Protein AF-A0A936TED1-F1 (afdb_monomer_lite)

Secondary structure (DSSP, 8-state):
-PBPHHHHHHHHHHHHHHHS-HHHHHHHHHTS-B--------HHHHHHHHHHHHHHHHHHHHHHHHHHHHHHHHHHHHHHHHHHHHHHHHHHHHHHHHHHHHHHHHHHHHHHHHHHHHHHHHHHHHHHHHHHHHHHHH--

Radius of gyration: 54.77 Å; chains: 1; bounding box: 85×40×152 Å

pLDDT: mean 89.06, std 13.61, range [49.97, 98.75]

Foldseek 3Di:
DADEPVVLVVQLVVVCVVVVDSPVSVVVNVVRDHDPPPPPCDPVNVVVVVVVVVVVVVVVVVVVVVVVVVVVVVVVVVVVVVVVVVVVVVVVVVVVVVVVVVVVVVVVVVVVVVVVVVVVVVVVVVVVVVVVVVVVVVVD

Organism: NCBI:txid2954438

Structure (mmCIF, N/CA/C/O backbone):
data_AF-A0A936TED1-F1
#
_entry.id   AF-A0A936TED1-F1
#
loop_
_atom_site.group_PDB
_atom_site.id
_atom_site.type_symbol
_atom_site.label_atom_id
_atom_site.label_alt_id
_atom_site.label_comp_id
_atom_site.label_asym_id
_atom_site.label_entity_id
_atom_site.label_seq_id
_atom_site.pdbx_PDB_ins_code
_atom_site.Cartn_x
_atom_site.Cartn_y
_atom_site.Cartn_z
_atom_site.occupancy
_atom_site.B_iso_or_equiv
_atom_site.auth_seq_id
_atom_site.auth_comp_id
_atom_site.auth_asym_id
_atom_site.auth_atom_id
_atom_site.pdbx_PDB_model_num
ATOM 1 N N . MET A 1 1 ? -16.518 -25.103 58.926 1.00 52.44 1 MET A N 1
ATOM 2 C CA . MET A 1 1 ? -17.925 -24.648 58.956 1.00 52.44 1 MET A CA 1
ATOM 3 C C . MET A 1 1 ? -18.038 -23.648 60.088 1.00 52.44 1 MET A C 1
ATOM 5 O O . MET A 1 1 ? -17.722 -24.013 61.207 1.00 52.44 1 MET A O 1
ATOM 9 N N . ALA A 1 2 ? -18.366 -22.397 59.789 1.00 54.69 2 ALA A N 1
ATOM 10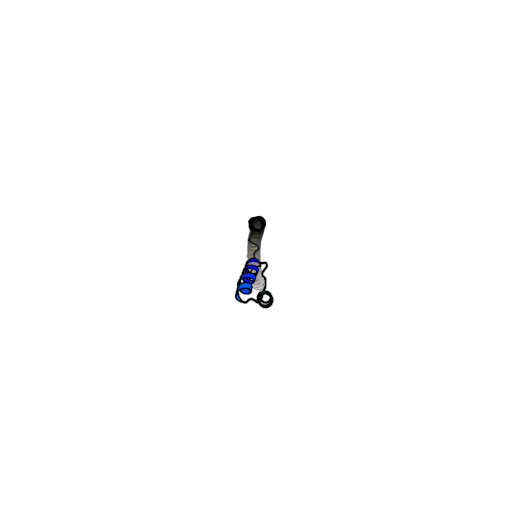 C CA . ALA A 1 2 ? -18.539 -21.346 60.790 1.00 54.69 2 ALA A CA 1
ATOM 11 C C . ALA A 1 2 ? -20.046 -21.143 61.014 1.00 54.69 2 ALA A C 1
ATOM 13 O O . ALA A 1 2 ? -20.802 -21.160 60.043 1.00 54.69 2 ALA A O 1
ATOM 14 N N . LEU A 1 3 ? -20.477 -21.026 62.269 1.00 61.19 3 LEU A N 1
ATOM 15 C CA . LEU A 1 3 ? -21.888 -20.892 62.653 1.00 61.19 3 LEU A CA 1
ATOM 16 C C . LEU A 1 3 ? -22.232 -19.408 62.828 1.00 61.19 3 LEU A C 1
ATOM 18 O O . LEU A 1 3 ? -21.427 -18.666 63.391 1.00 61.19 3 LEU A O 1
ATOM 22 N N . SER A 1 4 ? -23.411 -18.977 62.366 1.00 70.06 4 SER A N 1
ATOM 23 C CA . SER A 1 4 ? -23.873 -17.600 62.596 1.00 70.06 4 SER A CA 1
ATOM 24 C C . SER A 1 4 ? -24.300 -17.390 64.051 1.00 70.06 4 SER A C 1
ATOM 26 O O . SER A 1 4 ? -24.646 -18.348 64.744 1.00 70.06 4 SER A O 1
ATOM 28 N N . GLU A 1 5 ? -24.300 -16.143 64.526 1.00 70.56 5 GLU A N 1
ATOM 29 C CA . GLU A 1 5 ? -24.483 -15.816 65.951 1.00 70.56 5 GLU A CA 1
ATOM 30 C C . GLU A 1 5 ? -25.816 -16.316 66.530 1.00 70.56 5 GLU A C 1
ATOM 32 O O . GLU A 1 5 ? -25.882 -16.794 67.660 1.00 70.56 5 GLU A O 1
ATOM 37 N N . LYS A 1 6 ? -26.876 -16.330 65.714 1.00 74.38 6 LYS A N 1
ATOM 38 C CA . LYS A 1 6 ? -28.176 -16.910 66.080 1.00 74.38 6 LYS A CA 1
ATOM 39 C C . LYS A 1 6 ? -28.108 -18.427 66.280 1.00 74.38 6 LYS A C 1
ATOM 41 O O . LYS A 1 6 ? -28.739 -18.971 67.186 1.00 74.38 6 LYS A O 1
ATOM 46 N N . HIS A 1 7 ? -27.363 -19.125 65.427 1.00 76.38 7 HIS A N 1
ATOM 47 C CA . HIS A 1 7 ? -27.166 -20.564 65.575 1.00 76.38 7 HIS A CA 1
ATOM 48 C C . HIS A 1 7 ? -26.252 -20.864 66.764 1.00 76.38 7 HIS A C 1
ATOM 50 O O . HIS A 1 7 ? -26.513 -21.816 67.492 1.00 76.38 7 HIS A O 1
ATOM 56 N N . ARG A 1 8 ? -25.243 -20.021 67.014 1.00 79.44 8 ARG A N 1
ATOM 57 C CA . ARG A 1 8 ? -24.368 -20.117 68.190 1.00 79.44 8 ARG A CA 1
ATOM 58 C C . ARG A 1 8 ? -25.146 -19.941 69.491 1.00 79.44 8 ARG A C 1
ATOM 60 O O . ARG A 1 8 ? -24.997 -20.773 70.376 1.00 79.44 8 ARG A O 1
ATOM 67 N N . SER A 1 9 ? -26.022 -18.940 69.590 1.00 80.50 9 SER A N 1
ATOM 68 C CA . SER A 1 9 ? -26.835 -18.718 70.795 1.00 80.50 9 SER A CA 1
ATOM 69 C C . SER A 1 9 ? -27.860 -19.830 71.028 1.00 80.50 9 SER A C 1
ATOM 71 O O . SER A 1 9 ? -28.064 -20.264 72.160 1.00 80.50 9 SER A O 1
ATOM 73 N N . THR A 1 10 ? -28.455 -20.357 69.955 1.00 84.75 10 THR A N 1
ATOM 74 C CA . THR A 1 10 ? -29.373 -21.504 70.043 1.00 84.75 10 THR A CA 1
ATOM 75 C C . THR A 1 10 ? -28.639 -22.761 70.517 1.00 84.75 10 THR A C 1
ATOM 77 O O . THR A 1 10 ? -29.128 -23.461 71.401 1.00 84.75 10 THR A O 1
ATOM 80 N N . LEU A 1 11 ? -27.447 -23.021 69.973 1.00 82.12 11 LEU A N 1
ATOM 81 C CA . LEU A 1 11 ? -26.609 -24.147 70.377 1.00 82.12 11 LEU A CA 1
ATOM 82 C C . LEU A 1 11 ? -26.086 -23.992 71.804 1.00 82.12 11 LEU A C 1
ATOM 84 O O . LEU A 1 11 ? -26.065 -24.981 72.523 1.00 82.12 11 LEU A O 1
ATOM 88 N N . TYR A 1 12 ? -25.728 -22.781 72.237 1.00 83.12 12 TYR A N 1
ATOM 89 C CA . TYR A 1 12 ? -25.282 -22.509 73.606 1.00 83.12 12 TYR A CA 1
ATOM 90 C C . TYR A 1 12 ? -26.351 -22.882 74.634 1.00 83.12 12 TYR A C 1
ATOM 92 O O . TYR A 1 12 ? -26.062 -23.598 75.586 1.00 83.12 12 TYR A O 1
ATOM 100 N N . ASN A 1 13 ? -27.601 -22.477 74.395 1.00 86.31 13 ASN A N 1
ATOM 101 C CA . ASN A 1 13 ? -28.706 -22.780 75.304 1.00 86.31 13 ASN A CA 1
ATOM 102 C C . ASN A 1 13 ? -29.065 -24.274 75.290 1.00 86.31 13 ASN A C 1
ATOM 104 O O . ASN A 1 13 ? -29.189 -24.886 76.342 1.00 86.31 13 ASN A O 1
ATOM 108 N N . GLN A 1 14 ? -29.171 -24.896 74.110 1.00 85.69 14 GLN A N 1
ATOM 109 C CA . GLN A 1 14 ? -29.535 -26.316 74.005 1.00 85.69 14 GLN A CA 1
ATOM 110 C C . GLN A 1 14 ? -28.444 -27.261 74.526 1.00 85.69 14 GLN A C 1
ATOM 112 O O . GLN A 1 14 ? -28.747 -28.253 75.191 1.00 85.69 14 GLN A O 1
ATOM 117 N N . LEU A 1 15 ? -27.173 -26.987 74.220 1.00 82.69 15 LEU A N 1
ATOM 118 C CA . LEU A 1 15 ? -26.055 -27.781 74.733 1.00 82.69 15 LEU A CA 1
ATOM 119 C C . LEU A 1 15 ? -25.819 -27.503 76.217 1.00 82.69 15 LEU A C 1
ATOM 121 O O . LEU A 1 15 ? -25.546 -28.437 76.960 1.00 82.69 15 LEU A O 1
ATOM 125 N N . GLY A 1 16 ? -25.984 -26.261 76.672 1.00 84.75 16 GLY A N 1
ATOM 126 C CA . GLY A 1 16 ? -25.900 -25.916 78.090 1.00 84.75 16 GLY A CA 1
ATOM 127 C C . GLY A 1 16 ? -26.967 -26.621 78.930 1.00 84.75 16 GLY A C 1
ATOM 128 O O . GLY A 1 16 ? -26.637 -27.214 79.953 1.00 84.75 16 GLY A O 1
ATOM 129 N N . ASP A 1 17 ? -28.216 -26.667 78.455 1.00 87.00 17 ASP A N 1
ATOM 130 C CA . ASP A 1 17 ? -29.311 -27.382 79.129 1.00 87.00 17 ASP A CA 1
ATOM 131 C C . ASP A 1 17 ? -29.111 -28.904 79.172 1.00 87.00 17 ASP A C 1
ATOM 133 O O . ASP A 1 17 ? -29.566 -29.569 80.102 1.00 87.00 17 ASP A O 1
ATOM 137 N N . THR A 1 18 ? -28.439 -29.479 78.171 1.00 84.44 18 THR A N 1
ATOM 138 C CA . THR A 1 18 ? -28.221 -30.933 78.084 1.00 84.44 18 THR A CA 1
ATOM 139 C C . THR A 1 18 ? -26.956 -31.399 78.802 1.00 84.44 18 THR A C 1
ATOM 141 O O . THR A 1 18 ? -26.955 -32.480 79.387 1.00 84.44 18 THR A O 1
ATOM 144 N N . VAL A 1 19 ? -25.885 -30.605 78.764 1.00 82.06 19 VAL A N 1
ATOM 145 C CA . VAL A 1 19 ? -24.586 -30.918 79.382 1.00 82.06 19 VAL A CA 1
ATOM 146 C C . VAL A 1 19 ? -24.529 -30.432 80.836 1.00 82.06 19 VAL A C 1
ATOM 148 O O . VAL A 1 19 ? -23.781 -30.989 81.634 1.00 82.06 19 VAL A O 1
ATOM 151 N N . GLY A 1 20 ? -25.334 -29.428 81.204 1.00 81.12 20 GLY A N 1
ATOM 152 C CA . GLY A 1 20 ? -25.368 -28.829 82.544 1.00 81.12 20 GLY A CA 1
ATOM 153 C C . GLY A 1 20 ? -24.174 -27.921 82.857 1.00 81.12 20 GLY A C 1
ATOM 154 O O . GLY A 1 20 ? -24.121 -27.339 83.938 1.00 81.12 20 GLY A O 1
ATOM 155 N N . ASP A 1 21 ? -23.236 -27.786 81.916 1.00 84.38 21 ASP A N 1
ATOM 156 C CA . ASP A 1 21 ? -22.018 -26.990 82.037 1.00 84.38 21 ASP A CA 1
ATOM 157 C C . ASP A 1 21 ? -21.941 -25.970 80.894 1.00 84.38 21 ASP A C 1
ATOM 159 O O . ASP A 1 21 ? -21.477 -26.234 79.781 1.00 84.38 21 ASP A O 1
ATOM 163 N N . TYR A 1 22 ? -22.448 -24.780 81.189 1.00 81.00 22 TYR A N 1
ATOM 164 C CA . TYR A 1 22 ? -22.492 -23.653 80.267 1.00 81.00 22 TYR A CA 1
ATOM 165 C C . TYR A 1 22 ? -21.109 -23.053 79.979 1.00 81.00 22 TYR A C 1
ATOM 167 O O . TYR A 1 22 ? -20.930 -22.397 78.950 1.00 81.00 22 TYR A O 1
ATOM 175 N N . GLU A 1 23 ? -20.133 -23.268 80.860 1.00 80.56 23 GLU A N 1
ATOM 176 C CA . GLU A 1 23 ? -18.776 -22.744 80.713 1.00 80.56 23 GLU A CA 1
ATOM 177 C C . GLU A 1 23 ? -18.007 -23.578 79.683 1.00 80.56 23 GLU A C 1
ATOM 179 O O . GLU A 1 23 ? -17.497 -23.034 78.700 1.00 80.56 23 GLU A O 1
ATOM 184 N N . ALA A 1 24 ? -18.078 -24.909 79.798 1.00 79.81 24 ALA A N 1
ATOM 185 C CA . ALA A 1 24 ? -17.509 -25.830 78.815 1.00 79.81 24 ALA A CA 1
ATOM 186 C C . ALA A 1 24 ? -18.140 -25.667 77.418 1.00 79.81 24 ALA A C 1
ATOM 188 O O . ALA A 1 24 ? -17.444 -25.678 76.399 1.00 79.81 24 ALA A O 1
ATOM 189 N N . VAL A 1 25 ? -19.461 -25.466 77.344 1.00 82.50 25 VAL A N 1
ATOM 190 C CA . VAL A 1 25 ? -20.159 -25.196 76.074 1.00 82.50 25 VAL A CA 1
ATOM 191 C C . VAL A 1 25 ? -19.723 -23.851 75.481 1.00 82.50 25 VAL A C 1
ATOM 193 O O . VAL A 1 25 ? -19.556 -23.742 74.264 1.00 82.50 25 VAL A O 1
ATOM 196 N N . GLY A 1 26 ? -19.475 -22.843 76.319 1.00 78.38 26 GLY A N 1
ATOM 197 C CA . GLY A 1 26 ? -18.939 -21.547 75.901 1.00 78.38 26 GLY A CA 1
ATOM 198 C C . GLY A 1 26 ? -17.551 -21.655 75.269 1.00 78.38 26 GLY A C 1
ATOM 199 O O . GLY A 1 26 ? -17.328 -21.104 74.189 1.00 78.38 26 GLY A O 1
ATOM 200 N N . GLU A 1 27 ? -16.643 -22.419 75.877 1.00 78.69 27 GLU A N 1
ATOM 201 C CA . GLU A 1 27 ? -15.303 -22.667 75.330 1.00 78.69 27 GLU A CA 1
ATOM 202 C C . GLU A 1 27 ? -15.343 -23.467 74.019 1.00 78.69 27 GLU A C 1
ATOM 204 O O . GLU A 1 27 ? -14.663 -23.123 73.046 1.00 78.69 27 GLU A O 1
ATOM 209 N N . LEU A 1 28 ? -16.192 -24.497 73.945 1.00 76.31 28 LEU A N 1
ATOM 210 C CA . LEU A 1 28 ? -16.373 -25.294 72.729 1.00 76.31 28 LEU A CA 1
ATOM 211 C C . LEU A 1 28 ? -16.931 -24.459 71.575 1.00 76.31 28 LEU A C 1
ATOM 213 O O . LEU A 1 28 ? -16.462 -24.582 70.442 1.00 76.31 28 LEU A O 1
ATOM 217 N N . LEU A 1 29 ? -17.896 -23.578 71.847 1.00 75.44 29 LEU A N 1
ATOM 218 C CA . LEU A 1 29 ? -18.427 -22.670 70.836 1.00 75.44 29 LEU A CA 1
ATOM 219 C C . LEU A 1 29 ? -17.432 -21.562 70.484 1.00 75.44 29 LEU A C 1
ATOM 221 O O . LEU A 1 29 ? -17.392 -21.148 69.328 1.00 75.44 29 LEU A O 1
ATOM 225 N N . SER A 1 30 ? -16.605 -21.088 71.417 1.00 75.94 30 SER A N 1
ATOM 226 C CA . SER A 1 30 ? -15.519 -20.134 71.137 1.00 75.94 30 SER A CA 1
ATOM 227 C C . SER A 1 30 ? -14.519 -20.688 70.110 1.00 75.94 30 SER A C 1
ATOM 229 O O . SER A 1 30 ? -14.101 -19.978 69.197 1.00 75.94 30 SER A O 1
ATOM 231 N N . ASN A 1 31 ? -14.236 -21.995 70.169 1.00 74.12 31 ASN A N 1
ATOM 232 C CA . ASN A 1 31 ? -13.393 -22.688 69.187 1.00 74.12 31 ASN A CA 1
ATOM 233 C C . ASN A 1 31 ? -14.039 -22.848 67.798 1.00 74.12 31 ASN A C 1
ATOM 235 O O . ASN A 1 31 ? -13.346 -23.149 66.822 1.00 74.12 31 ASN A O 1
ATOM 239 N N . ILE A 1 32 ? -15.351 -22.636 67.667 1.00 72.31 32 ILE A N 1
ATOM 240 C CA . ILE A 1 32 ? -16.014 -22.576 66.363 1.00 72.31 32 ILE A CA 1
ATOM 241 C C . ILE A 1 32 ? -15.944 -21.132 65.868 1.00 72.31 32 ILE A C 1
ATOM 243 O O . ILE A 1 32 ? -16.588 -20.257 66.436 1.00 72.31 32 ILE A O 1
ATOM 247 N N . ALA A 1 33 ? -15.207 -20.884 64.782 1.00 60.47 33 ALA A N 1
ATOM 248 C CA . ALA A 1 33 ? -15.114 -19.558 64.170 1.00 60.47 33 ALA A CA 1
ATOM 249 C C . ALA A 1 33 ? -16.512 -18.948 63.934 1.00 60.47 33 ALA A C 1
ATOM 251 O O . ALA A 1 33 ? -17.366 -19.568 63.289 1.00 60.47 33 ALA A O 1
ATOM 252 N N . SER A 1 34 ? -16.750 -17.738 64.438 1.00 57.19 34 SER A N 1
ATOM 253 C CA . SER A 1 34 ? -17.913 -16.920 64.095 1.00 57.19 34 SER A CA 1
ATOM 254 C C . SER A 1 34 ? -17.684 -16.310 62.708 1.00 57.19 34 SER A C 1
ATOM 256 O O . SER A 1 34 ? -16.762 -15.525 62.501 1.00 57.19 34 SER A O 1
ATOM 258 N N . ARG A 1 35 ? -18.496 -16.696 61.712 1.00 55.06 35 ARG A N 1
ATOM 259 C CA . ARG A 1 35 ? -18.587 -15.941 60.451 1.00 55.06 35 ARG A CA 1
ATOM 260 C C . ARG A 1 35 ? -19.720 -14.946 60.602 1.00 55.06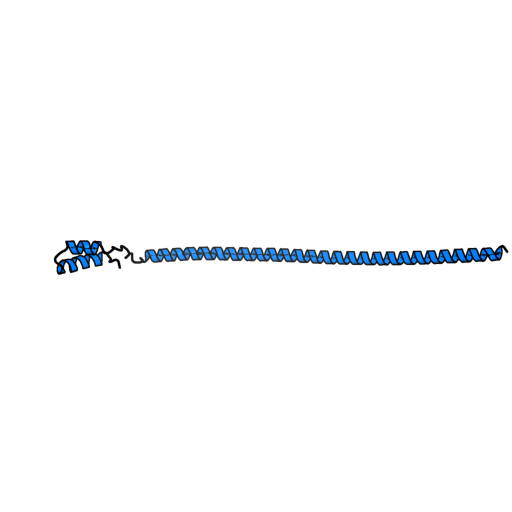 35 ARG A C 1
ATOM 262 O O . ARG A 1 35 ? -20.884 -15.330 60.573 1.00 55.06 35 ARG A O 1
ATOM 269 N N . GLU A 1 36 ? -19.367 -13.675 60.660 1.00 52.91 36 GLU A N 1
ATOM 270 C CA . GLU A 1 36 ? -20.268 -12.540 60.452 1.00 52.91 36 GLU A CA 1
ATOM 271 C C . GLU A 1 36 ? -20.533 -12.352 58.940 1.00 52.91 36 GLU A C 1
ATOM 273 O O . GLU A 1 36 ? -20.360 -11.285 58.374 1.00 52.91 36 GLU A O 1
ATOM 278 N N . LEU A 1 37 ? -20.847 -13.443 58.230 1.00 49.97 37 LEU A N 1
ATOM 279 C CA . LEU A 1 37 ? -21.017 -13.464 56.768 1.00 49.97 37 LEU A CA 1
ATOM 280 C C . LEU A 1 37 ? -22.412 -13.973 56.383 1.00 49.97 37 LEU A C 1
ATOM 282 O O . LEU A 1 37 ? -22.557 -14.758 55.452 1.00 49.97 37 LEU A O 1
ATOM 286 N N . ASP A 1 38 ? -23.415 -13.501 57.119 1.00 50.00 38 ASP A N 1
ATOM 287 C CA . ASP A 1 38 ? -24.807 -13.409 56.673 1.00 50.00 38 ASP A CA 1
ATOM 288 C C . ASP A 1 38 ? -25.113 -11.927 56.412 1.00 50.00 38 ASP A C 1
ATOM 290 O O . ASP A 1 38 ? -26.033 -11.355 56.990 1.00 50.00 38 ASP A O 1
ATOM 294 N N . GLU A 1 39 ? -24.321 -11.263 55.568 1.00 54.53 39 GLU A N 1
ATOM 295 C CA . GLU A 1 39 ? -24.843 -10.075 54.901 1.00 54.53 39 GLU A CA 1
ATOM 296 C C . GLU A 1 39 ? -25.716 -10.614 53.759 1.00 54.53 39 GLU A C 1
ATOM 298 O O . GLU A 1 39 ? -25.173 -11.119 52.768 1.00 54.53 39 GLU A O 1
ATOM 303 N N . PRO A 1 40 ? -27.061 -10.635 53.890 1.00 55.62 40 PRO A N 1
ATOM 304 C CA . PRO A 1 40 ? -27.892 -10.960 52.745 1.00 55.62 40 PRO A CA 1
ATOM 305 C C . PRO A 1 40 ? -27.500 -9.977 51.649 1.00 55.62 40 PRO A C 1
ATOM 307 O O . PRO A 1 40 ? -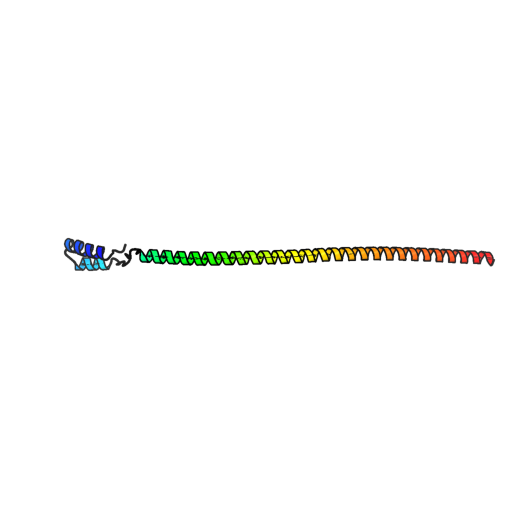27.357 -8.788 51.934 1.00 55.62 40 PRO A O 1
ATOM 310 N N . ALA A 1 41 ? -27.318 -10.450 50.414 1.00 60.06 41 ALA A N 1
ATOM 311 C CA . ALA A 1 41 ? -27.204 -9.552 49.274 1.00 60.06 41 ALA A CA 1
ATOM 312 C C . ALA A 1 41 ? -28.472 -8.690 49.261 1.00 60.06 41 ALA A C 1
ATOM 314 O O . ALA A 1 41 ? -29.542 -9.119 48.823 1.00 60.06 41 ALA A O 1
ATOM 315 N N . THR A 1 42 ? -28.377 -7.505 49.856 1.00 79.38 42 THR A N 1
ATOM 316 C CA . THR A 1 42 ? -29.495 -6.596 50.007 1.00 79.38 42 THR A CA 1
ATOM 317 C C . THR A 1 42 ? -29.887 -6.147 48.615 1.00 79.38 42 THR A C 1
ATOM 319 O O . THR A 1 42 ? -29.064 -6.071 47.697 1.00 79.38 42 THR A O 1
ATOM 322 N N . ARG A 1 43 ? -31.172 -5.842 48.438 1.00 84.62 43 ARG A N 1
ATOM 323 C CA . ARG A 1 43 ? -31.669 -5.286 47.176 1.00 84.62 43 ARG A CA 1
ATOM 324 C C . ARG A 1 43 ? -30.815 -4.094 46.724 1.00 84.62 43 ARG A C 1
ATOM 326 O O . ARG A 1 43 ? -30.564 -3.958 45.531 1.00 84.62 43 ARG A O 1
ATOM 333 N N . ASP A 1 44 ? -30.322 -3.310 47.680 1.00 85.19 44 ASP A N 1
ATOM 334 C CA . ASP A 1 44 ? -29.453 -2.155 47.459 1.00 85.19 44 ASP A CA 1
ATOM 335 C C . ASP A 1 44 ? -28.055 -2.550 46.966 1.00 85.19 44 ASP A C 1
ATOM 337 O O . ASP A 1 44 ? -27.561 -1.952 46.013 1.00 85.19 44 ASP A O 1
ATOM 341 N N . PHE A 1 45 ? -27.444 -3.602 47.526 1.00 86.06 45 PHE A N 1
ATOM 342 C CA . PHE A 1 45 ? -26.160 -4.122 47.045 1.00 86.06 45 PHE A CA 1
ATOM 343 C C . PHE A 1 45 ? -26.262 -4.625 45.600 1.00 86.06 45 PHE A C 1
ATOM 345 O O . PHE A 1 45 ? -25.445 -4.270 44.750 1.00 86.06 45 PHE A O 1
ATOM 352 N N . VAL A 1 46 ? -27.297 -5.412 45.292 1.00 89.56 46 VAL A N 1
ATOM 353 C CA . VAL A 1 46 ? -27.521 -5.914 43.928 1.00 89.56 46 VAL A CA 1
ATOM 354 C C . VAL A 1 46 ? -27.820 -4.757 42.971 1.00 89.56 46 VAL A C 1
ATOM 356 O O . VAL A 1 46 ? -27.304 -4.739 41.856 1.00 89.56 46 VAL A O 1
ATOM 359 N N . ALA A 1 47 ? -28.600 -3.758 43.397 1.00 90.69 47 ALA A N 1
ATOM 360 C CA . ALA A 1 47 ? -28.859 -2.560 42.602 1.00 90.69 47 ALA A CA 1
ATOM 361 C C . ALA A 1 47 ? -27.573 -1.769 42.311 1.00 90.69 47 ALA A C 1
ATOM 363 O O . ALA A 1 47 ? -27.370 -1.357 41.168 1.00 90.69 47 ALA A O 1
ATOM 364 N N . ALA A 1 48 ? -26.687 -1.613 43.299 1.00 91.25 48 ALA A N 1
ATOM 365 C CA . ALA A 1 48 ? -25.393 -0.958 43.129 1.00 91.25 48 ALA A CA 1
ATOM 366 C C . ALA A 1 48 ? -24.491 -1.720 42.143 1.00 91.25 48 ALA A C 1
ATOM 368 O O . ALA A 1 48 ? -23.933 -1.113 41.231 1.00 91.25 48 ALA A O 1
ATOM 369 N N . GLN A 1 49 ? -24.414 -3.051 42.252 1.00 93.75 49 GLN A N 1
ATOM 370 C CA . GLN A 1 49 ? -23.658 -3.889 41.310 1.00 93.75 49 GLN A CA 1
ATOM 371 C C . GLN A 1 49 ? -24.208 -3.785 39.879 1.00 93.75 49 GLN A C 1
ATOM 373 O O . GLN A 1 49 ? -23.450 -3.610 38.927 1.00 93.75 49 GLN A O 1
ATOM 378 N N . VAL A 1 50 ? -25.534 -3.818 39.707 1.00 95.44 50 VAL A N 1
ATOM 379 C CA . VAL A 1 50 ? -26.177 -3.655 38.391 1.00 95.44 50 VAL A CA 1
ATOM 380 C C . VAL A 1 50 ? -25.916 -2.265 37.802 1.00 95.44 50 VAL A C 1
ATOM 382 O O . VAL A 1 50 ? -25.706 -2.145 36.593 1.00 95.44 50 VAL A O 1
ATOM 385 N N . GLN A 1 51 ? -25.908 -1.212 38.625 1.00 95.75 51 GLN A N 1
ATOM 386 C CA . GLN A 1 51 ? -25.524 0.133 38.185 1.00 95.75 51 GLN A CA 1
ATOM 387 C C . GLN A 1 51 ? -24.048 0.208 37.779 1.00 95.75 51 GLN A C 1
ATOM 389 O O . GLN A 1 51 ? -23.741 0.807 36.746 1.00 95.75 51 GLN A O 1
ATOM 394 N N . GLY A 1 52 ? -23.154 -0.442 38.530 1.00 97.50 52 GLY A N 1
ATOM 395 C CA . GLY A 1 52 ? -21.741 -0.570 38.172 1.00 97.50 52 GLY A CA 1
ATOM 396 C C . GLY A 1 52 ? -21.567 -1.220 36.800 1.00 97.50 52 GLY A C 1
ATOM 397 O O . GLY A 1 52 ? -21.001 -0.611 35.895 1.00 97.50 52 GLY A O 1
ATOM 398 N N . VAL A 1 53 ? -22.184 -2.388 36.592 1.00 97.75 53 VAL A N 1
ATOM 399 C CA . VAL A 1 53 ? -22.152 -3.101 35.303 1.00 97.75 53 VAL A CA 1
ATOM 400 C C . VAL A 1 53 ? -22.745 -2.260 34.169 1.00 97.75 53 VAL A C 1
ATOM 402 O O . VAL A 1 53 ? -22.195 -2.238 33.070 1.00 97.75 53 VAL A O 1
ATOM 405 N N . ARG A 1 54 ? -23.845 -1.528 34.397 1.00 98.06 54 ARG A N 1
ATOM 406 C CA . ARG A 1 54 ? -24.396 -0.608 33.382 1.00 98.06 54 ARG A CA 1
ATOM 407 C C . ARG A 1 54 ? -23.397 0.472 32.984 1.00 98.06 54 ARG A C 1
ATOM 409 O O . ARG A 1 54 ? -23.239 0.726 31.794 1.00 98.06 54 ARG A O 1
ATOM 416 N N . THR A 1 55 ? -22.720 1.061 33.961 1.00 97.94 55 THR A N 1
ATOM 417 C CA . THR A 1 55 ? -21.726 2.115 33.731 1.00 97.94 55 THR A CA 1
ATOM 418 C C . THR A 1 55 ? -20.530 1.576 32.942 1.00 97.94 55 THR A C 1
ATOM 420 O O . THR A 1 55 ? -20.074 2.204 31.987 1.00 97.94 55 THR A O 1
ATOM 423 N N . GLU A 1 56 ? -20.057 0.371 33.271 1.00 98.44 56 GLU A N 1
ATOM 424 C CA . GLU A 1 56 ? -19.008 -0.314 32.505 1.00 98.44 56 GLU A CA 1
ATOM 425 C C . GLU A 1 56 ? -19.451 -0.621 31.069 1.00 98.44 56 GLU A C 1
ATOM 427 O O . GLU A 1 56 ? -18.696 -0.377 30.129 1.00 98.44 56 GLU A O 1
ATOM 432 N N . ILE A 1 57 ? -20.689 -1.088 30.868 1.00 98.25 57 ILE A N 1
ATOM 433 C CA . ILE A 1 57 ? -21.250 -1.334 29.531 1.00 98.25 57 ILE A CA 1
ATOM 434 C C . ILE A 1 57 ? -21.313 -0.040 28.710 1.00 98.25 57 ILE A C 1
ATOM 436 O O . ILE A 1 57 ? -20.986 -0.056 27.523 1.00 98.25 57 ILE A O 1
ATOM 440 N N . GLU A 1 58 ? -21.725 1.079 29.304 1.00 98.25 58 GLU A N 1
ATOM 441 C CA . GLU A 1 58 ? -21.759 2.382 28.627 1.00 98.25 58 GLU A CA 1
ATOM 442 C C . GLU A 1 58 ? -20.353 2.869 28.252 1.00 98.25 58 GLU A C 1
ATOM 444 O O . GLU A 1 58 ? -20.130 3.326 27.125 1.00 98.25 58 GLU A O 1
ATOM 449 N N . SER A 1 59 ? -19.382 2.688 29.150 1.00 98.38 59 SER A N 1
ATOM 450 C CA . SER A 1 59 ? -17.971 2.976 28.877 1.00 98.38 59 SER A CA 1
ATOM 451 C C . SER A 1 59 ? -17.432 2.120 27.726 1.00 98.38 59 SER A C 1
ATOM 453 O O . SER A 1 59 ? -16.873 2.652 26.766 1.00 98.38 59 SER A O 1
ATOM 455 N N . LEU A 1 60 ? -17.670 0.805 27.751 1.00 98.44 60 LEU A N 1
ATOM 456 C CA . LEU A 1 60 ? -17.242 -0.110 26.689 1.00 98.44 60 LEU A CA 1
ATOM 457 C C . LEU A 1 60 ? -17.893 0.222 25.345 1.00 98.44 60 LEU A C 1
ATOM 459 O O . LEU A 1 60 ? -17.213 0.220 24.322 1.00 98.44 60 LEU A O 1
ATOM 463 N N . ARG A 1 61 ? -19.187 0.564 25.326 1.00 98.38 61 ARG A N 1
ATOM 464 C CA . ARG A 1 61 ? -19.874 1.016 24.103 1.00 98.38 61 ARG A CA 1
ATOM 465 C C . ARG A 1 61 ? -19.222 2.261 23.514 1.00 98.38 61 ARG A C 1
ATOM 467 O O . ARG A 1 61 ? -19.035 2.328 22.301 1.00 98.38 61 ARG A O 1
ATOM 474 N N . THR A 1 62 ? -18.843 3.210 24.365 1.00 98.12 62 THR A N 1
ATOM 475 C CA . THR A 1 62 ? -18.145 4.429 23.941 1.00 98.12 62 THR A CA 1
ATOM 476 C C . THR A 1 62 ? -16.778 4.090 23.348 1.00 98.12 62 THR A C 1
ATOM 478 O O . THR A 1 62 ? -16.482 4.482 22.222 1.00 98.12 62 THR A O 1
ATOM 481 N N . GLN A 1 63 ? -15.982 3.269 24.039 1.00 98.44 63 GLN A N 1
ATOM 482 C CA . GLN A 1 63 ? -14.663 2.840 23.560 1.00 98.44 63 GLN A CA 1
ATOM 483 C C . GLN A 1 63 ? -14.736 2.084 22.226 1.00 98.44 63 GLN A C 1
ATOM 485 O O . GLN A 1 63 ? -13.894 2.300 21.350 1.00 98.44 63 GLN A O 1
ATOM 490 N N . ILE A 1 64 ? -15.743 1.220 22.052 1.00 98.25 64 ILE A N 1
ATOM 491 C CA . ILE A 1 64 ? -15.9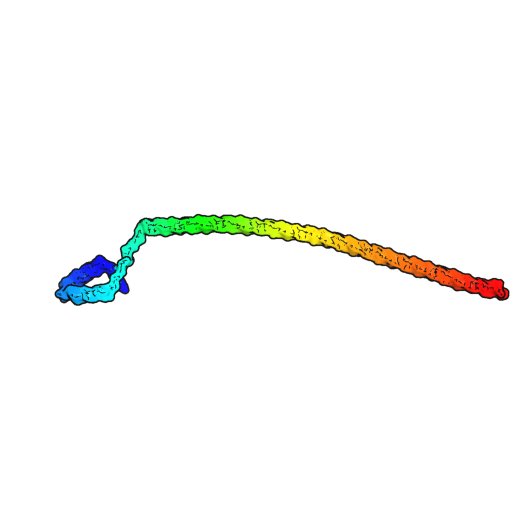90 0.505 20.794 1.00 98.25 64 ILE A CA 1
ATOM 492 C C . ILE A 1 64 ? -16.308 1.503 19.682 1.00 98.25 64 ILE A C 1
ATOM 494 O O . ILE A 1 64 ? -15.639 1.473 18.652 1.00 98.25 64 ILE A O 1
ATOM 498 N N . SER A 1 65 ? -17.247 2.428 19.904 1.00 97.81 65 SER A N 1
ATOM 499 C CA . SER A 1 65 ? -17.610 3.440 18.904 1.00 97.81 65 SER A CA 1
ATOM 500 C C . SER A 1 65 ? -16.409 4.293 18.490 1.00 97.81 65 SER A C 1
ATOM 502 O O . SER A 1 65 ? -16.197 4.548 17.304 1.00 97.81 65 SER A O 1
ATOM 504 N N . GLU A 1 66 ? -15.576 4.703 19.444 1.00 98.25 66 GLU A N 1
ATOM 505 C CA . GLU A 1 66 ? -14.356 5.442 19.136 1.00 98.25 66 GLU A CA 1
ATOM 506 C C . GLU A 1 66 ? -13.350 4.597 18.349 1.00 98.25 66 GLU A C 1
ATOM 508 O O . GLU A 1 66 ? -12.703 5.098 17.427 1.00 98.25 66 GLU A O 1
ATOM 513 N N . SER A 1 67 ? -13.204 3.318 18.703 1.00 98.19 67 SER A N 1
ATOM 514 C CA . SER A 1 67 ? -12.326 2.384 17.999 1.00 98.19 67 SER A CA 1
ATOM 515 C C . SER A 1 67 ? -12.771 2.178 16.554 1.00 98.19 67 SER A C 1
ATOM 517 O O . SER A 1 67 ? -11.944 2.258 15.647 1.00 98.19 67 SER A O 1
ATOM 519 N N . GLU A 1 68 ? -14.071 2.008 16.315 1.00 98.06 68 GLU A N 1
ATOM 520 C CA . GLU A 1 68 ? -14.650 1.902 14.973 1.00 98.06 68 GLU A CA 1
ATOM 521 C C . GLU A 1 68 ? -14.363 3.151 14.136 1.00 98.06 68 GLU A C 1
ATOM 523 O O . GLU A 1 68 ? -13.925 3.044 12.987 1.00 98.06 68 GLU A O 1
ATOM 528 N N . VAL A 1 69 ? -14.529 4.343 14.717 1.00 97.94 69 VAL A N 1
ATOM 529 C CA . VAL A 1 69 ? -14.211 5.609 14.041 1.00 97.94 69 VAL A CA 1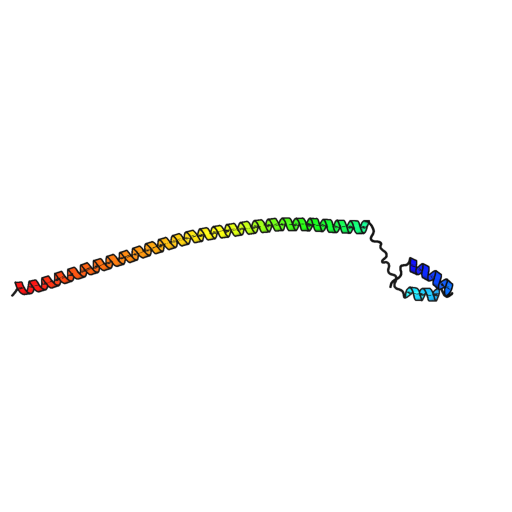
ATOM 530 C C . VAL A 1 69 ? -12.716 5.710 13.732 1.00 97.94 69 VAL A C 1
ATOM 532 O O . VAL A 1 69 ? -12.346 6.104 12.621 1.00 97.94 69 VAL A O 1
ATOM 535 N N . ARG A 1 70 ? -11.840 5.350 14.680 1.00 98.19 70 ARG A N 1
ATOM 536 C CA . ARG A 1 70 ? -10.381 5.360 14.475 1.00 98.19 70 ARG A CA 1
ATOM 537 C C . ARG A 1 70 ? -9.964 4.395 13.371 1.00 98.19 70 ARG A C 1
ATOM 539 O O . ARG A 1 70 ? -9.241 4.810 12.469 1.00 98.19 70 ARG A O 1
ATOM 546 N N . LEU A 1 71 ? -10.442 3.153 13.415 1.00 98.19 71 LEU A N 1
ATOM 547 C CA . LEU A 1 71 ? -10.143 2.127 12.415 1.00 98.19 71 LEU A CA 1
ATOM 548 C C . LEU A 1 71 ? -10.636 2.544 11.035 1.00 98.19 71 LEU A C 1
ATOM 550 O O . LEU A 1 71 ? -9.881 2.485 10.069 1.00 98.19 71 LEU A O 1
ATOM 554 N N . THR A 1 72 ? -11.870 3.041 10.952 1.00 97.94 72 THR A N 1
ATOM 555 C CA . THR A 1 72 ? -12.438 3.524 9.692 1.00 97.94 72 THR A CA 1
ATOM 556 C C . THR A 1 72 ? -11.585 4.648 9.117 1.00 97.94 72 THR A C 1
ATOM 558 O O . THR A 1 72 ? -11.206 4.585 7.949 1.00 97.94 72 THR A O 1
ATOM 561 N N . ARG A 1 73 ? -11.222 5.652 9.925 1.00 97.88 73 ARG A N 1
ATOM 562 C CA . ARG A 1 73 ? -10.380 6.766 9.472 1.00 97.88 73 ARG A CA 1
ATOM 563 C C . ARG A 1 73 ? -9.009 6.287 9.000 1.00 97.88 73 ARG A C 1
ATOM 565 O O . ARG A 1 73 ? -8.591 6.675 7.913 1.00 97.88 73 ARG A O 1
ATOM 572 N N . TYR A 1 74 ? -8.348 5.447 9.793 1.00 98.12 74 TYR A N 1
ATOM 573 C CA . TYR A 1 74 ? -7.027 4.915 9.473 1.00 98.12 74 TYR A CA 1
ATOM 574 C C . TYR A 1 74 ? -7.047 4.148 8.147 1.00 98.12 74 TYR A C 1
ATOM 576 O O . TYR A 1 74 ? -6.313 4.492 7.228 1.00 98.12 74 TYR A O 1
ATOM 584 N N . VAL A 1 75 ? -7.971 3.196 7.987 1.00 98.25 75 VAL A N 1
ATOM 585 C CA . VAL A 1 75 ? -8.103 2.408 6.751 1.00 98.25 75 VAL A CA 1
ATOM 586 C C . VAL A 1 75 ? -8.375 3.299 5.537 1.00 98.25 75 VAL A C 1
ATOM 588 O O . VAL A 1 75 ? -7.795 3.082 4.475 1.00 98.25 75 VAL A O 1
ATOM 591 N N . HIS A 1 76 ? -9.224 4.322 5.671 1.00 97.69 76 HIS A N 1
ATOM 592 C CA . HIS A 1 76 ? -9.490 5.248 4.568 1.00 97.69 76 HIS A CA 1
ATOM 593 C C . HIS A 1 76 ? -8.254 6.066 4.181 1.00 97.69 76 HIS A C 1
ATOM 595 O O . HIS A 1 76 ? -8.011 6.253 2.988 1.00 97.69 76 HIS A O 1
ATOM 601 N N . GLN A 1 77 ? -7.484 6.541 5.162 1.00 97.88 77 GLN A N 1
ATOM 602 C CA . GLN A 1 77 ? -6.257 7.300 4.921 1.00 97.88 77 GLN A CA 1
ATOM 603 C C . GLN A 1 77 ? -5.186 6.435 4.259 1.00 97.88 77 GLN A C 1
ATOM 605 O O . GLN A 1 77 ? -4.662 6.830 3.221 1.00 97.88 77 GLN A O 1
ATOM 610 N N . GLU A 1 78 ? -4.938 5.233 4.778 1.00 98.44 78 GLU A N 1
ATOM 611 C CA . GLU A 1 78 ? -3.955 4.307 4.207 1.00 98.44 78 GLU A CA 1
ATOM 612 C C . GLU A 1 78 ? -4.331 3.896 2.778 1.00 98.44 78 GLU A C 1
ATOM 614 O O . GLU A 1 78 ? -3.507 3.950 1.868 1.00 98.44 78 GLU A O 1
ATOM 619 N N . LEU A 1 79 ? -5.605 3.569 2.524 1.00 98.12 79 LEU A N 1
ATOM 620 C CA . LEU A 1 79 ? -6.071 3.241 1.172 1.00 98.12 79 LEU A CA 1
ATOM 621 C C . LEU A 1 79 ? -5.985 4.431 0.207 1.00 98.12 79 LEU A C 1
ATOM 623 O O . LEU A 1 79 ? -5.806 4.236 -0.997 1.00 98.12 79 LEU A O 1
ATOM 627 N N . ALA A 1 80 ? -6.172 5.659 0.692 1.00 97.31 80 ALA A N 1
ATOM 628 C CA . ALA A 1 80 ? -5.980 6.857 -0.117 1.00 97.31 80 ALA A CA 1
ATOM 629 C C . ALA A 1 80 ? -4.492 7.081 -0.430 1.00 97.31 80 ALA A C 1
ATOM 631 O O . ALA A 1 80 ? -4.158 7.325 -1.591 1.00 97.31 80 ALA A O 1
ATOM 632 N N . GLY A 1 81 ? -3.616 6.921 0.567 1.00 98.25 81 GLY A N 1
ATOM 633 C CA . GLY A 1 81 ? -2.162 6.983 0.411 1.00 98.25 81 GLY A CA 1
ATOM 634 C C . GLY A 1 81 ? -1.662 5.968 -0.615 1.00 98.25 81 GLY A C 1
ATOM 635 O O . GLY A 1 81 ? -1.084 6.354 -1.629 1.00 98.25 81 GLY A O 1
ATOM 636 N N . PHE A 1 82 ? -2.021 4.695 -0.445 1.00 98.44 82 PHE A N 1
ATOM 637 C CA . PHE A 1 82 ? -1.654 3.624 -1.373 1.00 98.44 82 PHE A CA 1
ATOM 638 C C . PHE A 1 82 ? -2.137 3.885 -2.808 1.00 98.44 82 PHE A C 1
ATOM 640 O O . PHE A 1 82 ? -1.413 3.655 -3.777 1.00 98.44 82 PHE A O 1
ATOM 647 N N . ARG A 1 83 ? -3.361 4.407 -2.978 1.00 98.12 83 ARG A N 1
ATOM 648 C CA . ARG A 1 83 ? -3.868 4.798 -4.306 1.00 98.12 83 ARG A CA 1
ATOM 649 C C . ARG A 1 83 ? -3.043 5.916 -4.936 1.00 98.12 83 ARG A C 1
ATOM 651 O O . ARG A 1 83 ? -2.793 5.865 -6.141 1.00 98.12 83 ARG A O 1
ATOM 658 N N . SER A 1 84 ? -2.631 6.903 -4.144 1.00 98.12 84 SER A N 1
ATOM 659 C CA . SER A 1 84 ? -1.775 7.996 -4.608 1.00 98.12 84 SER A CA 1
ATOM 660 C C . SER A 1 84 ? -0.402 7.483 -5.040 1.00 98.12 84 SER A C 1
ATOM 662 O O . SER A 1 84 ? 0.065 7.822 -6.125 1.00 98.12 84 SER A O 1
ATOM 664 N N . GLU A 1 85 ? 0.219 6.616 -4.240 1.00 98.56 85 GLU A N 1
ATOM 665 C CA . GLU A 1 85 ? 1.507 5.995 -4.569 1.00 98.56 85 GLU A CA 1
ATOM 666 C C . GLU A 1 85 ? 1.426 5.172 -5.859 1.00 98.56 85 GLU A C 1
ATOM 668 O O . GLU A 1 85 ? 2.243 5.347 -6.761 1.00 98.56 85 GLU A O 1
ATOM 673 N N . MET A 1 86 ? 0.383 4.351 -6.014 1.00 98.38 86 MET A N 1
ATOM 674 C CA . MET A 1 86 ? 0.147 3.582 -7.241 1.00 98.38 86 MET A CA 1
ATOM 675 C C . MET A 1 86 ? -0.016 4.469 -8.483 1.00 98.38 86 MET A C 1
ATOM 677 O O . MET A 1 86 ? 0.470 4.120 -9.563 1.00 98.38 86 MET A O 1
ATOM 681 N N . ALA A 1 87 ? -0.681 5.620 -8.358 1.00 97.69 87 ALA A N 1
ATOM 682 C CA . ALA A 1 87 ? -0.778 6.592 -9.447 1.00 97.69 87 ALA A CA 1
ATOM 683 C C . ALA A 1 87 ? 0.589 7.227 -9.771 1.00 97.69 87 ALA A C 1
ATOM 685 O O . ALA A 1 87 ? 0.923 7.40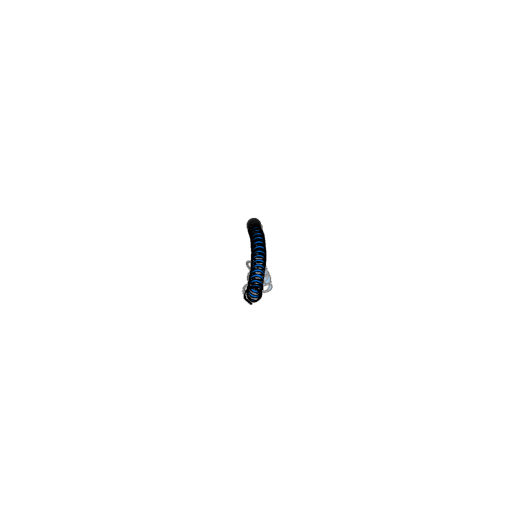2 -10.949 1.00 97.69 87 ALA A O 1
ATOM 686 N N . GLY A 1 88 ? 1.393 7.504 -8.740 1.00 98.50 88 GLY A N 1
ATOM 687 C CA . GLY A 1 88 ? 2.782 7.945 -8.869 1.00 98.50 88 GLY A CA 1
ATOM 688 C C . GLY A 1 88 ? 3.628 6.943 -9.654 1.00 98.50 88 GLY A C 1
ATOM 689 O O . GLY A 1 88 ? 4.145 7.283 -10.718 1.00 98.50 88 GLY A O 1
ATOM 690 N N . PHE A 1 89 ? 3.665 5.680 -9.218 1.00 98.56 89 PHE A N 1
ATOM 691 C CA . PHE A 1 89 ? 4.409 4.618 -9.904 1.00 98.56 89 PHE A CA 1
ATOM 692 C C . PHE A 1 89 ? 3.955 4.413 -11.348 1.00 98.56 89 PHE A C 1
ATOM 694 O O . PHE A 1 89 ? 4.771 4.195 -12.243 1.00 98.56 89 PHE A O 1
ATOM 701 N N . ARG A 1 90 ? 2.650 4.516 -11.622 1.00 98.25 90 ARG A N 1
ATOM 702 C CA . ARG A 1 90 ? 2.140 4.423 -12.995 1.00 98.25 90 ARG A CA 1
ATOM 703 C C . ARG A 1 90 ? 2.704 5.530 -13.884 1.00 98.25 90 ARG A C 1
ATOM 705 O O . ARG A 1 90 ? 3.047 5.263 -15.034 1.00 98.25 90 ARG A O 1
ATOM 712 N N . THR A 1 91 ? 2.791 6.746 -13.356 1.00 98.31 91 THR A N 1
ATOM 713 C CA . THR A 1 91 ? 3.349 7.903 -14.066 1.00 98.31 91 THR A CA 1
ATOM 714 C C . THR A 1 91 ? 4.839 7.710 -14.325 1.00 98.31 91 THR A C 1
ATOM 716 O O . THR A 1 91 ? 5.291 7.887 -15.454 1.00 98.31 91 THR A O 1
ATOM 719 N N . GLU A 1 92 ? 5.580 7.257 -13.316 1.00 98.62 92 GLU A N 1
ATOM 720 C CA . GLU A 1 92 ? 7.009 6.962 -13.429 1.00 98.62 92 GLU A CA 1
ATOM 721 C C . GLU A 1 92 ? 7.288 5.886 -14.490 1.00 98.62 92 GLU A C 1
ATOM 723 O O . GLU A 1 92 ? 8.120 6.083 -15.372 1.00 98.62 92 GLU A O 1
ATOM 728 N N . ILE A 1 93 ? 6.518 4.792 -14.503 1.00 98.62 93 ILE A N 1
ATOM 729 C CA . ILE A 1 93 ? 6.640 3.733 -15.519 1.00 98.62 93 ILE A CA 1
ATOM 730 C C . ILE A 1 93 ? 6.396 4.272 -16.935 1.00 98.62 93 ILE A C 1
ATOM 732 O O . ILE A 1 93 ? 7.066 3.849 -17.881 1.00 98.62 93 ILE A O 1
ATOM 736 N N . VAL A 1 94 ? 5.428 5.176 -17.112 1.00 98.31 94 VAL A N 1
ATOM 737 C CA . VAL A 1 94 ? 5.180 5.818 -18.414 1.00 98.31 94 VAL A CA 1
ATOM 738 C C . VAL A 1 94 ? 6.370 6.690 -18.818 1.00 98.31 94 VAL A C 1
ATOM 740 O O . VAL A 1 94 ? 6.801 6.606 -19.969 1.00 98.31 94 VAL A O 1
ATOM 743 N N . GLY A 1 95 ? 6.932 7.456 -17.879 1.00 98.56 95 GLY A N 1
ATOM 744 C CA . GLY A 1 95 ? 8.147 8.247 -18.090 1.00 98.56 95 GLY A CA 1
ATOM 745 C C . GLY A 1 95 ? 9.329 7.384 -18.531 1.00 98.56 95 GLY A C 1
ATOM 746 O O . GLY A 1 95 ? 9.876 7.595 -19.611 1.00 98.56 95 GLY A O 1
ATOM 747 N N . ILE A 1 96 ? 9.632 6.323 -17.780 1.00 98.69 96 ILE A N 1
ATOM 748 C CA . ILE A 1 96 ? 10.715 5.379 -18.095 1.00 98.69 96 ILE A CA 1
ATOM 749 C C . ILE A 1 96 ? 10.518 4.754 -19.482 1.00 98.69 96 ILE A C 1
ATOM 751 O O . ILE A 1 96 ? 11.465 4.627 -20.258 1.00 98.69 96 ILE A O 1
ATOM 755 N N . ARG A 1 97 ? 9.287 4.372 -19.850 1.00 98.56 97 ARG A N 1
ATOM 756 C CA . ARG A 1 97 ? 9.010 3.838 -21.196 1.00 98.56 97 ARG A CA 1
ATOM 757 C C . ARG A 1 97 ? 9.307 4.857 -22.294 1.00 98.56 97 ARG A C 1
ATOM 759 O O . ARG A 1 97 ? 9.821 4.462 -23.341 1.00 98.56 97 ARG A O 1
ATOM 766 N N . ALA A 1 98 ? 8.986 6.130 -22.072 1.00 98.50 98 ALA A N 1
ATOM 767 C CA . ALA A 1 98 ? 9.282 7.196 -23.022 1.00 98.50 98 ALA A CA 1
ATOM 768 C C . ALA A 1 98 ? 10.796 7.413 -23.164 1.00 98.50 98 ALA A C 1
ATOM 770 O O . ALA A 1 98 ? 11.296 7.461 -24.287 1.00 98.50 98 ALA A O 1
ATOM 771 N N . GLU A 1 99 ? 11.533 7.451 -22.054 1.00 98.75 99 GLU A N 1
ATOM 772 C CA . GLU A 1 99 ? 12.997 7.563 -22.055 1.00 98.75 99 GLU A CA 1
ATOM 773 C C . GLU A 1 99 ? 13.655 6.387 -22.788 1.00 98.75 99 GLU A C 1
ATOM 775 O O . GLU A 1 99 ? 14.500 6.583 -23.661 1.00 98.75 99 GLU A O 1
ATOM 780 N N . VAL A 1 100 ? 13.212 5.154 -22.523 1.00 98.69 100 VAL A N 1
ATOM 781 C CA . VAL A 1 100 ? 13.705 3.958 -23.224 1.00 98.69 100 VAL A CA 1
ATOM 782 C C . VAL A 1 100 ? 13.423 4.030 -24.727 1.00 98.69 100 VAL A C 1
ATOM 784 O O . VAL A 1 100 ? 14.269 3.630 -25.530 1.00 98.69 100 VAL A O 1
ATOM 787 N N . ALA A 1 101 ? 12.257 4.537 -25.137 1.00 98.38 101 ALA A N 1
ATOM 788 C CA . ALA A 1 101 ? 11.934 4.713 -26.552 1.00 98.38 101 ALA A CA 1
ATOM 789 C C . ALA A 1 101 ? 12.848 5.752 -27.224 1.00 98.38 101 ALA A C 1
ATOM 791 O O . ALA A 1 101 ? 13.343 5.506 -28.325 1.00 98.38 101 ALA A O 1
ATOM 792 N N . GLN A 1 102 ? 13.126 6.870 -26.548 1.00 98.62 102 GLN A N 1
ATOM 793 C CA . GLN A 1 102 ? 14.057 7.891 -27.035 1.00 98.62 102 GLN A CA 1
ATOM 794 C C . GLN A 1 102 ? 15.484 7.349 -27.152 1.00 98.62 102 GLN A C 1
ATOM 796 O O . GLN A 1 102 ? 16.132 7.557 -28.176 1.00 98.62 102 GLN A O 1
ATOM 801 N N . LEU A 1 103 ? 15.955 6.595 -26.155 1.00 98.69 103 LEU A N 1
ATOM 802 C CA . LEU A 1 103 ? 17.272 5.957 -26.197 1.00 98.69 103 LEU A CA 1
ATOM 803 C C . LEU A 1 103 ? 17.396 4.986 -27.374 1.00 98.69 103 LEU A C 1
ATOM 805 O O . LEU A 1 103 ? 18.404 5.006 -28.078 1.00 98.69 103 LEU A O 1
ATOM 809 N N . ARG A 1 104 ? 16.365 4.172 -27.636 1.00 98.56 104 ARG A N 1
ATOM 810 C CA . ARG A 1 104 ? 16.340 3.280 -28.808 1.00 98.56 104 ARG A CA 1
ATOM 811 C C . ARG A 1 104 ? 16.438 4.061 -30.116 1.00 98.56 104 ARG A C 1
ATOM 813 O O . ARG A 1 104 ? 17.285 3.734 -30.940 1.00 98.56 104 ARG A O 1
ATOM 820 N N . ALA A 1 105 ? 15.642 5.118 -30.270 1.00 98.50 105 ALA A N 1
ATOM 821 C CA . ALA A 1 105 ? 15.700 5.973 -31.453 1.00 98.50 105 ALA A CA 1
ATOM 822 C C . ALA A 1 105 ? 17.082 6.631 -31.629 1.00 98.50 105 ALA A C 1
ATOM 824 O O . ALA A 1 105 ? 17.595 6.698 -32.745 1.00 98.50 105 ALA A O 1
ATOM 825 N N . GLY A 1 106 ? 17.715 7.063 -30.534 1.00 98.62 106 GLY A N 1
ATOM 826 C CA . GLY A 1 106 ? 19.079 7.596 -30.550 1.00 98.62 106 GLY A CA 1
ATOM 827 C C . GLY A 1 106 ? 20.116 6.569 -31.017 1.00 98.62 106 GLY A C 1
ATOM 828 O O . GLY A 1 106 ? 20.965 6.887 -31.848 1.00 98.62 106 GLY A O 1
ATOM 829 N N . ILE A 1 107 ? 20.021 5.322 -30.543 1.00 98.62 107 ILE A N 1
ATOM 830 C CA . ILE A 1 107 ? 20.895 4.218 -30.976 1.00 98.62 107 ILE A CA 1
ATOM 831 C C . ILE A 1 107 ? 20.708 3.919 -32.469 1.00 98.62 107 ILE A C 1
ATOM 833 O O . ILE A 1 107 ? 21.697 3.758 -33.189 1.00 98.62 107 ILE A O 1
ATOM 837 N N . ASP A 1 108 ? 19.465 3.871 -32.948 1.00 98.44 108 ASP A N 1
ATOM 838 C CA . ASP A 1 108 ? 19.167 3.639 -34.365 1.00 98.44 108 ASP A CA 1
ATOM 839 C C . ASP A 1 108 ? 19.705 4.775 -35.249 1.00 98.44 108 ASP A C 1
ATOM 841 O O . ASP A 1 108 ? 20.284 4.518 -36.310 1.00 98.44 108 ASP A O 1
ATOM 845 N N . GLY A 1 109 ? 19.593 6.023 -34.782 1.00 98.62 109 GLY A N 1
ATOM 846 C CA . GLY A 1 109 ? 20.187 7.196 -35.423 1.00 98.62 109 GLY A CA 1
ATOM 847 C C . GLY A 1 109 ? 21.707 7.082 -35.548 1.00 98.62 109 GLY A C 1
ATOM 848 O O . GLY A 1 109 ? 22.239 7.142 -36.656 1.00 98.62 109 GLY A O 1
ATOM 849 N N . LEU A 1 110 ? 22.404 6.801 -34.442 1.00 98.56 110 LEU A N 1
ATOM 850 C CA . LEU A 1 110 ? 23.859 6.602 -34.440 1.00 98.56 110 LEU A CA 1
ATOM 851 C C . LEU A 1 110 ? 24.294 5.463 -35.370 1.00 98.56 110 LEU A C 1
ATOM 853 O O . LEU A 1 110 ? 25.292 5.578 -36.083 1.00 98.56 110 LEU A O 1
ATOM 857 N N . ARG A 1 111 ? 23.536 4.361 -35.402 1.00 98.56 111 ARG A N 1
ATOM 858 C CA . ARG A 1 111 ? 23.794 3.246 -36.321 1.00 98.56 111 ARG A CA 1
ATOM 859 C C . ARG A 1 111 ? 23.659 3.683 -37.783 1.00 98.56 111 ARG A C 1
ATOM 861 O O . ARG A 1 111 ? 24.492 3.301 -38.605 1.00 98.56 111 ARG A O 1
ATOM 868 N N . SER A 1 112 ? 22.639 4.476 -38.115 1.00 98.38 112 SER A N 1
ATOM 869 C CA . SER A 1 112 ? 22.466 5.043 -39.458 1.00 98.38 112 SER A CA 1
ATOM 870 C C . SER A 1 112 ? 23.635 5.955 -39.841 1.00 98.38 112 SER A C 1
ATOM 872 O O . SER A 1 112 ? 24.191 5.811 -40.932 1.00 98.38 112 SER A O 1
ATOM 874 N N . ASP A 1 113 ? 24.052 6.848 -38.945 1.00 98.50 113 ASP A N 1
ATOM 875 C CA . ASP A 1 113 ? 25.153 7.783 -39.199 1.00 98.50 113 ASP A CA 1
ATOM 876 C C . ASP A 1 113 ? 26.486 7.058 -39.401 1.00 98.50 113 ASP A C 1
ATOM 878 O O . ASP A 1 113 ? 27.238 7.368 -40.331 1.00 98.50 113 ASP A O 1
ATOM 882 N N . MET A 1 114 ? 26.754 6.024 -38.601 1.00 98.38 114 MET A N 1
ATOM 883 C CA . MET A 1 114 ? 27.940 5.186 -38.768 1.00 98.38 114 MET A CA 1
ATOM 884 C C . MET A 1 114 ? 27.923 4.443 -40.110 1.00 98.38 114 MET A C 1
ATOM 886 O O . MET A 1 114 ? 28.932 4.418 -40.813 1.00 98.38 114 MET A O 1
ATOM 890 N N . ASN A 1 115 ? 26.772 3.902 -40.523 1.00 98.19 115 ASN A N 1
ATOM 891 C CA . ASN A 1 115 ? 26.634 3.251 -41.828 1.00 98.19 115 ASN A CA 1
ATOM 892 C C . ASN A 1 115 ? 26.866 4.225 -42.989 1.00 98.19 115 ASN A C 1
ATOM 894 O O . ASN A 1 115 ? 27.573 3.883 -43.938 1.00 98.19 115 ASN A O 1
ATOM 898 N N . ARG A 1 116 ? 26.317 5.444 -42.911 1.00 98.38 116 ARG A N 1
ATOM 899 C CA . ARG A 1 116 ? 26.553 6.493 -43.915 1.00 98.38 116 ARG A CA 1
ATOM 900 C C . ARG A 1 116 ? 28.026 6.866 -43.990 1.00 98.38 116 ARG A C 1
ATOM 902 O O . ARG A 1 116 ? 28.577 6.943 -45.084 1.00 98.38 116 ARG A O 1
ATOM 909 N N . THR A 1 117 ? 28.666 7.057 -42.840 1.00 98.19 117 THR A N 1
ATOM 910 C CA . THR A 1 117 ? 30.093 7.394 -42.765 1.00 98.19 117 THR A CA 1
ATOM 911 C C . THR A 1 117 ? 30.944 6.284 -43.382 1.00 98.19 117 THR A C 1
ATOM 913 O O . THR A 1 117 ? 31.816 6.560 -44.203 1.00 98.19 117 THR A O 1
ATOM 916 N N . ASN A 1 118 ? 30.632 5.019 -43.085 1.00 98.19 118 ASN A N 1
ATOM 917 C CA . ASN A 1 118 ? 31.304 3.869 -43.690 1.00 98.19 118 ASN A CA 1
ATOM 918 C C . ASN A 1 118 ? 31.129 3.824 -45.216 1.00 98.19 118 ASN A C 1
ATOM 920 O O . ASN A 1 118 ? 32.104 3.610 -45.931 1.00 98.19 118 ASN A O 1
ATOM 924 N N . GLN A 1 119 ? 29.920 4.070 -45.733 1.00 98.06 119 GLN A N 1
ATOM 925 C CA . GLN A 1 119 ? 29.674 4.136 -47.180 1.00 98.06 119 GLN A CA 1
ATOM 926 C C . GLN A 1 119 ? 30.467 5.262 -47.852 1.00 98.06 119 GLN A C 1
ATOM 928 O O . GLN A 1 119 ? 31.081 5.038 -48.896 1.00 98.06 119 GLN A O 1
ATOM 933 N N . TRP A 1 120 ? 30.503 6.448 -47.239 1.00 98.06 120 TRP A N 1
ATOM 934 C CA . TRP A 1 120 ? 31.299 7.576 -47.724 1.00 98.06 120 TRP A CA 1
ATOM 935 C C . TRP A 1 120 ? 32.790 7.246 -47.773 1.00 98.06 120 TRP A C 1
ATOM 937 O O . TRP A 1 120 ? 33.435 7.503 -48.788 1.00 98.06 120 TRP A O 1
ATOM 947 N N . MET A 1 121 ? 33.331 6.633 -46.716 1.00 98.19 121 MET A N 1
ATOM 948 C CA . MET A 1 121 ? 34.734 6.214 -46.685 1.00 98.19 121 MET A CA 1
ATOM 949 C C . MET A 1 121 ? 35.047 5.197 -47.786 1.00 98.19 121 MET A C 1
ATOM 951 O O . MET A 1 121 ? 36.051 5.348 -48.477 1.00 98.19 121 MET A O 1
ATOM 955 N N . ILE A 1 122 ? 34.181 4.201 -47.999 1.00 98.06 122 ILE A N 1
ATOM 956 C CA . ILE A 1 122 ? 34.348 3.220 -49.083 1.00 98.06 122 ILE A CA 1
ATOM 957 C C . ILE A 1 122 ? 34.368 3.921 -50.448 1.00 98.06 122 ILE A C 1
ATOM 959 O O . ILE A 1 122 ? 35.267 3.672 -51.251 1.00 98.06 122 ILE A O 1
ATOM 963 N N . GLY A 1 123 ? 33.418 4.825 -50.707 1.00 97.81 123 GLY A N 1
ATOM 964 C CA . GLY A 1 123 ? 33.362 5.579 -51.963 1.00 97.81 123 GLY A CA 1
ATOM 965 C C . GLY A 1 123 ? 34.602 6.449 -52.196 1.00 97.81 123 GLY A C 1
ATOM 966 O O . GLY A 1 123 ? 35.139 6.479 -53.306 1.00 97.81 123 GLY A O 1
ATOM 967 N N . LEU A 1 124 ? 35.103 7.101 -51.143 1.00 98.19 124 LEU A N 1
ATOM 968 C CA . LEU A 1 124 ? 36.335 7.889 -51.180 1.00 98.19 124 LEU A CA 1
ATOM 969 C C . LEU A 1 124 ? 37.531 6.997 -51.548 1.00 98.19 124 LEU A C 1
ATOM 971 O O . LEU A 1 124 ? 38.260 7.310 -52.490 1.00 98.19 124 LEU A O 1
ATOM 975 N N . VAL A 1 125 ? 37.694 5.856 -50.871 1.00 98.00 125 VAL A N 1
ATOM 976 C CA . VAL A 1 125 ? 38.779 4.900 -51.147 1.00 98.00 125 VAL A CA 1
ATOM 977 C C . VAL A 1 125 ? 38.729 4.402 -52.592 1.00 98.00 125 VAL A C 1
ATOM 979 O O . VAL A 1 125 ? 39.753 4.433 -53.271 1.00 98.00 125 VAL A O 1
ATOM 982 N N . ILE A 1 126 ? 37.555 4.008 -53.099 1.00 98.06 126 ILE A N 1
ATOM 983 C CA . ILE A 1 126 ? 37.395 3.569 -54.497 1.00 98.06 126 ILE A CA 1
ATOM 984 C C . ILE A 1 126 ? 37.820 4.678 -55.466 1.00 98.06 126 ILE A C 1
ATOM 986 O O . ILE A 1 126 ? 38.571 4.420 -56.405 1.00 98.06 126 ILE A O 1
ATOM 990 N N . THR A 1 127 ? 37.383 5.915 -55.221 1.00 97.69 127 THR A N 1
ATOM 991 C CA . THR A 1 127 ? 37.711 7.066 -56.075 1.00 97.69 127 THR A CA 1
ATOM 992 C C . THR A 1 127 ? 39.217 7.327 -56.111 1.00 97.69 127 THR A C 1
ATOM 994 O O . THR A 1 127 ? 39.781 7.516 -57.188 1.00 97.69 127 THR A O 1
ATOM 997 N N . LEU A 1 128 ? 39.888 7.284 -54.956 1.00 97.38 128 LEU A N 1
ATOM 998 C CA . LEU A 1 128 ? 41.342 7.446 -54.877 1.00 97.38 128 LEU A CA 1
ATOM 999 C C . LEU A 1 128 ? 42.089 6.328 -55.606 1.00 97.38 128 LEU A C 1
ATOM 1001 O O . LEU A 1 128 ? 43.018 6.610 -56.359 1.00 97.38 128 LEU A O 1
ATOM 1005 N N . VAL A 1 129 ? 41.680 5.071 -55.415 1.00 96.88 129 VAL A N 1
ATOM 1006 C CA . VAL A 1 129 ? 42.310 3.917 -56.073 1.00 96.88 129 VAL A CA 1
ATOM 1007 C C . VAL A 1 129 ? 42.163 4.010 -57.592 1.00 96.88 129 VAL A C 1
ATOM 1009 O O . VAL A 1 129 ? 43.150 3.858 -58.308 1.00 96.88 129 VAL A O 1
ATOM 1012 N N . LEU A 1 130 ? 40.964 4.315 -58.097 1.00 96.44 130 LEU A N 1
ATOM 1013 C CA . LEU A 1 130 ? 40.736 4.490 -59.534 1.00 96.44 130 LEU A CA 1
ATOM 1014 C C . LEU A 1 130 ? 41.540 5.666 -60.105 1.00 96.44 130 LEU A C 1
ATOM 1016 O O . LEU A 1 130 ? 42.120 5.535 -61.181 1.00 96.44 130 LEU A O 1
ATOM 1020 N N . GLY A 1 131 ? 41.624 6.785 -59.380 1.00 95.94 131 GLY A N 1
ATOM 1021 C CA . GLY A 1 131 ? 42.440 7.936 -59.773 1.00 95.94 131 GLY A CA 1
ATOM 1022 C C . GLY A 1 131 ? 43.934 7.606 -59.855 1.00 95.94 131 GLY A C 1
ATOM 1023 O O . GLY A 1 131 ? 44.589 7.964 -60.835 1.00 95.94 131 GLY A O 1
ATOM 1024 N N . LEU A 1 132 ? 44.464 6.865 -58.875 1.00 95.06 132 LEU A N 1
ATOM 1025 C CA . LEU A 1 132 ? 45.845 6.379 -58.900 1.00 95.06 132 LEU A CA 1
ATOM 1026 C C . LEU A 1 132 ? 46.093 5.467 -60.105 1.00 95.06 132 LEU A C 1
ATOM 1028 O O . LEU A 1 132 ? 47.064 5.681 -60.826 1.00 95.06 132 LEU A O 1
ATOM 1032 N N . ILE A 1 133 ? 45.206 4.504 -60.368 1.00 94.56 133 ILE A N 1
ATOM 1033 C CA . ILE A 1 133 ? 45.324 3.608 -61.528 1.00 94.56 133 ILE A CA 1
ATOM 1034 C C . ILE A 1 133 ? 45.319 4.414 -62.833 1.00 94.56 133 ILE A C 1
ATOM 1036 O O . ILE A 1 133 ? 46.217 4.242 -63.651 1.00 94.56 133 ILE A O 1
ATOM 1040 N N . ALA A 1 134 ? 44.369 5.335 -63.017 1.00 92.81 134 ALA A N 1
ATOM 1041 C CA . ALA A 1 134 ? 44.287 6.165 -64.220 1.00 92.81 134 ALA A CA 1
ATOM 1042 C C . ALA A 1 134 ? 45.563 6.997 -64.451 1.00 92.81 134 ALA A C 1
ATOM 1044 O O . ALA A 1 134 ? 46.027 7.109 -65.585 1.00 92.81 134 ALA A O 1
ATOM 1045 N N . SER A 1 135 ? 46.176 7.521 -63.383 1.00 92.44 135 SER A N 1
ATOM 1046 C CA . SER A 1 135 ? 47.425 8.289 -63.480 1.00 92.44 135 SER A CA 1
ATOM 1047 C C . SER A 1 135 ? 48.612 7.473 -64.017 1.00 92.44 135 SER A C 1
ATOM 1049 O O . SER A 1 135 ? 49.439 8.022 -64.740 1.00 92.44 135 SER A O 1
ATOM 1051 N N . GLN A 1 136 ? 48.665 6.163 -63.740 1.00 90.06 136 GLN A N 1
ATOM 1052 C CA . GLN A 1 136 ? 49.728 5.273 -64.231 1.00 90.06 136 GLN A CA 1
ATOM 1053 C C . GLN A 1 136 ? 49.613 4.991 -65.738 1.00 90.06 136 GLN A C 1
ATOM 1055 O O . GLN A 1 136 ? 50.623 4.753 -66.389 1.00 90.06 136 GLN A O 1
ATOM 1060 N N . PHE A 1 137 ? 48.402 5.035 -66.306 1.00 84.38 137 PHE A N 1
ATOM 1061 C CA . PHE A 1 137 ? 48.166 4.778 -67.734 1.00 84.38 137 PHE A CA 1
ATOM 1062 C C . PHE A 1 137 ? 48.308 6.018 -68.626 1.00 84.38 137 PHE A C 1
ATOM 1064 O O . PHE A 1 137 ? 48.542 5.875 -69.819 1.00 84.38 137 PHE A O 1
ATOM 1071 N N . ILE A 1 138 ? 48.142 7.224 -68.078 1.00 76.62 138 ILE A N 1
ATOM 1072 C CA . ILE A 1 138 ? 48.207 8.480 -68.849 1.00 76.62 138 ILE A CA 1
ATOM 1073 C C . ILE A 1 138 ? 49.641 9.044 -68.901 1.00 76.62 138 ILE A C 1
ATOM 1075 O O . ILE A 1 138 ? 49.966 9.805 -69.807 1.00 76.62 138 ILE A O 1
ATOM 1079 N N . GLY A 1 139 ? 50.497 8.688 -67.937 1.00 63.88 139 GLY A N 1
ATOM 1080 C CA . GLY A 1 139 ? 51.881 9.171 -67.843 1.00 63.88 139 GLY A CA 1
ATOM 1081 C C . GLY A 1 139 ? 52.961 8.245 -68.421 1.00 63.88 139 GLY A C 1
ATOM 1082 O O . GLY A 1 139 ? 54.138 8.560 -68.245 1.00 63.88 139 GLY A O 1
ATOM 1083 N N . GLY A 1 140 ? 52.585 7.116 -69.037 1.00 54.31 140 GLY A N 1
ATOM 1084 C CA . GLY A 1 140 ? 53.494 6.107 -69.607 1.00 54.31 140 GLY A CA 1
ATOM 1085 C C . GLY A 1 140 ? 53.565 6.114 -71.128 1.00 54.31 140 GLY A C 1
ATOM 1086 O O . GLY A 1 140 ? 52.627 6.640 -71.766 1.00 54.31 140 GLY A O 1
#

Sequence (140 aa):
MALSEKHRSTLYNQLGDTVGDYEAVGELLSNIASRELDEPATRDFVAAQVQGVRTEIESLRTQISESEVRLTRYVHQELAGFRSEMAGFRTEIVGIRAEVAQLRAGIDGLRSDMNRTNQWMIGLVITLVLGLIASQFIGG